Protein AF-A0A1Z4RCQ0-F1 (afdb_monomer_lite)

Secondary structure (DSSP, 8-state):
--TTTTTSS-SHHHHHHHIIIIIHHHHHHH-HHHHHHHHGGGG-SSHHHHHHHHHTTHHHHTTGGGSSTTHHHHHHHHHHHHTT-S-HHHHHHHHHHHHHHTTSS-HHHHHHHHHHTTTTS-HHHHHHHTTTS-HHHHHHHHHHHHHHHHHT-

Structure (mmCIF, N/CA/C/O backbone):
data_AF-A0A1Z4RCQ0-F1
#
_entry.id   AF-A0A1Z4RCQ0-F1
#
loop_
_atom_site.group_PDB
_atom_site.id
_atom_site.type_symbol
_atom_site.label_atom_id
_atom_site.label_alt_id
_atom_site.label_comp_id
_atom_site.label_asym_id
_atom_site.label_entity_id
_atom_site.label_seq_id
_atom_site.pdbx_PDB_ins_code
_atom_site.Cartn_x
_atom_site.Cartn_y
_atom_site.Cartn_z
_atom_site.occupancy
_atom_site.B_iso_or_equiv
_atom_site.auth_seq_id
_atom_site.auth_comp_id
_atom_site.auth_asym_id
_atom_site.auth_atom_id
_atom_site.pdbx_PDB_model_num
ATOM 1 N N . MET A 1 1 ? 9.227 -19.741 -10.680 1.00 69.81 1 MET A N 1
ATOM 2 C CA . MET A 1 1 ? 9.467 -19.542 -9.236 1.00 69.81 1 MET A CA 1
ATOM 3 C C . MET A 1 1 ? 10.027 -18.137 -9.061 1.00 69.81 1 MET A C 1
ATOM 5 O O . MET A 1 1 ? 10.771 -17.714 -9.939 1.00 69.81 1 MET A O 1
ATOM 9 N N . THR A 1 2 ? 9.584 -17.361 -8.068 1.00 87.69 2 THR A N 1
ATOM 10 C CA . THR A 1 2 ? 10.079 -15.984 -7.850 1.00 87.69 2 THR A CA 1
ATOM 11 C C . THR A 1 2 ? 11.086 -15.923 -6.702 1.00 87.69 2 THR A C 1
ATOM 13 O O . THR A 1 2 ? 11.079 -16.797 -5.841 1.00 87.69 2 THR A O 1
ATOM 16 N N . LEU A 1 3 ? 11.877 -14.844 -6.618 1.00 91.12 3 LEU A N 1
ATOM 17 C CA . LEU A 1 3 ? 12.801 -14.592 -5.494 1.00 91.12 3 LEU A CA 1
ATOM 18 C C . LEU A 1 3 ? 12.109 -14.645 -4.116 1.00 91.12 3 LEU A C 1
ATOM 20 O O . LEU A 1 3 ? 12.743 -14.937 -3.102 1.00 91.12 3 LEU A O 1
ATOM 24 N N . PHE A 1 4 ? 10.808 -14.341 -4.074 1.00 94.00 4 PHE A N 1
ATOM 25 C CA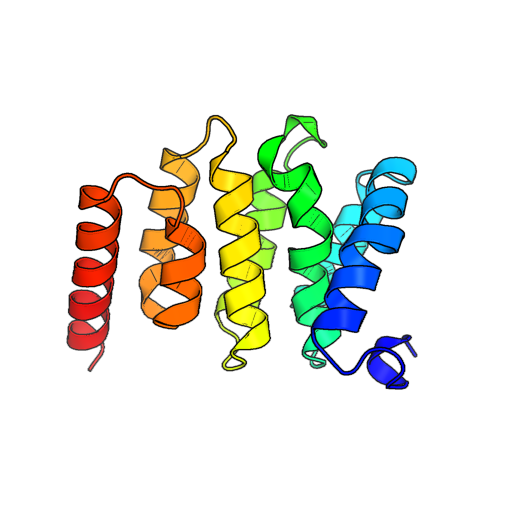 . PHE A 1 4 ? 9.993 -14.436 -2.865 1.00 94.00 4 PHE A CA 1
ATOM 26 C C . PHE A 1 4 ? 9.675 -15.890 -2.502 1.00 94.00 4 PHE A C 1
ATOM 28 O O . PHE A 1 4 ? 9.758 -16.255 -1.331 1.00 94.00 4 PHE A O 1
ATOM 35 N N . ASP A 1 5 ? 9.334 -16.711 -3.499 1.00 90.31 5 ASP A N 1
ATOM 36 C CA . ASP A 1 5 ? 8.980 -18.126 -3.317 1.00 9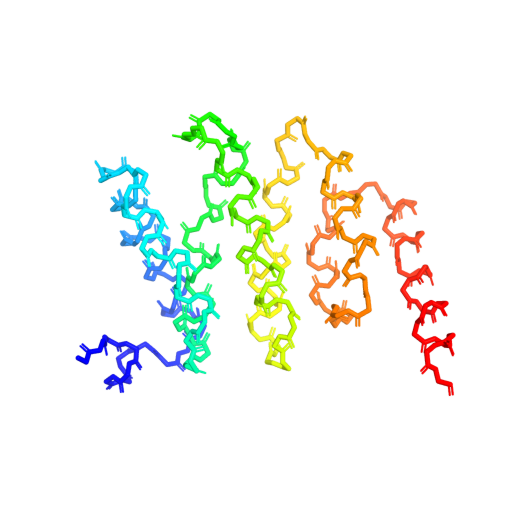0.31 5 ASP A CA 1
ATOM 37 C C . ASP A 1 5 ? 10.216 -18.968 -2.963 1.00 90.31 5 ASP A C 1
ATOM 39 O O . ASP A 1 5 ? 10.124 -19.942 -2.226 1.00 90.31 5 ASP A O 1
ATOM 43 N N . GLU A 1 6 ? 11.390 -18.543 -3.432 1.00 92.00 6 GLU A N 1
ATOM 44 C CA . GLU A 1 6 ? 12.694 -19.149 -3.132 1.00 92.00 6 GLU A CA 1
ATOM 45 C C . GLU A 1 6 ? 13.240 -18.757 -1.748 1.00 92.00 6 GLU A C 1
ATOM 47 O O . GLU A 1 6 ? 14.263 -19.273 -1.303 1.00 92.00 6 GLU A O 1
ATOM 52 N N . GLY A 1 7 ? 12.569 -17.841 -1.041 1.00 90.81 7 GLY A N 1
ATOM 53 C CA . GLY A 1 7 ? 12.951 -17.432 0.311 1.00 90.81 7 GLY A CA 1
ATOM 54 C C . GLY A 1 7 ? 14.139 -16.465 0.387 1.00 90.81 7 GLY A C 1
ATOM 55 O O . GLY A 1 7 ? 14.628 -16.203 1.491 1.00 90.81 7 GLY A O 1
ATOM 56 N N . TYR A 1 8 ? 14.580 -15.891 -0.740 1.00 93.62 8 TYR A N 1
ATOM 57 C CA . TYR A 1 8 ? 15.617 -14.849 -0.757 1.00 93.62 8 TYR A CA 1
ATOM 58 C C . TYR A 1 8 ? 15.124 -13.529 -0.153 1.00 93.62 8 TYR A C 1
ATOM 60 O O . TYR A 1 8 ? 15.907 -12.783 0.433 1.00 93.62 8 TYR A O 1
ATOM 68 N N . ILE A 1 9 ? 13.818 -13.254 -0.243 1.00 94.88 9 ILE A N 1
ATOM 69 C CA . ILE A 1 9 ? 13.174 -12.090 0.376 1.00 94.88 9 ILE A CA 1
ATOM 70 C C . ILE A 1 9 ? 12.159 -12.586 1.406 1.00 94.88 9 ILE A C 1
ATOM 72 O O . ILE A 1 9 ? 11.044 -12.972 1.060 1.00 94.88 9 ILE A O 1
ATOM 76 N N . LYS A 1 10 ? 12.561 -12.580 2.682 1.00 92.88 10 LYS A N 1
ATOM 77 C CA . LYS A 1 10 ? 11.782 -13.170 3.786 1.00 92.88 10 LYS A CA 1
ATOM 78 C C . LYS A 1 10 ? 11.584 -12.267 5.005 1.00 92.88 10 LYS A C 1
ATOM 80 O O . LYS A 1 10 ? 11.075 -12.724 6.025 1.00 92.88 10 LYS A O 1
ATOM 85 N N . GLU A 1 11 ? 11.995 -11.007 4.919 1.00 94.38 11 GLU A N 1
ATOM 86 C CA . GLU A 1 11 ? 11.853 -10.038 6.004 1.00 94.38 11 GLU A CA 1
ATOM 87 C C . GLU A 1 11 ? 11.635 -8.614 5.465 1.00 94.38 11 GLU A C 1
ATOM 89 O O . GLU A 1 11 ? 11.845 -8.338 4.278 1.00 94.38 11 GLU A O 1
ATOM 94 N N . TRP A 1 12 ? 11.153 -7.723 6.331 1.00 93.50 12 TRP A N 1
ATOM 95 C CA . TRP A 1 12 ? 10.621 -6.417 5.945 1.00 93.50 12 TRP A CA 1
ATOM 96 C C . TRP A 1 12 ? 11.681 -5.464 5.391 1.00 93.50 12 TRP A C 1
ATOM 98 O O . TRP A 1 12 ? 11.405 -4.766 4.422 1.00 93.50 12 TRP A O 1
ATOM 108 N N . ASN A 1 13 ? 12.883 -5.446 5.959 1.00 95.56 13 ASN A N 1
ATOM 109 C CA . ASN A 1 13 ? 13.955 -4.541 5.571 1.00 95.56 13 ASN A CA 1
ATOM 110 C C . ASN A 1 13 ? 14.467 -4.879 4.162 1.00 95.56 13 ASN A C 1
ATOM 112 O O . ASN A 1 13 ? 14.506 -4.006 3.302 1.00 95.56 13 ASN A O 1
ATOM 116 N N . THR A 1 14 ? 14.761 -6.146 3.876 1.00 96.75 14 THR A N 1
ATOM 117 C CA . THR A 1 14 ? 15.188 -6.632 2.554 1.00 96.75 14 THR A CA 1
ATOM 118 C C . THR A 1 14 ? 14.088 -6.419 1.523 1.00 96.75 14 THR A C 1
ATOM 120 O O . THR A 1 14 ? 14.366 -5.936 0.426 1.00 96.75 14 THR A O 1
ATOM 123 N N . CYS A 1 15 ? 12.831 -6.716 1.876 1.00 97.75 15 CYS A N 1
ATOM 124 C CA . CYS A 1 15 ? 11.685 -6.454 1.007 1.00 97.75 15 CYS A CA 1
ATOM 125 C C . CYS A 1 15 ? 11.582 -4.963 0.653 1.00 97.75 15 CYS A C 1
ATOM 127 O O . CYS A 1 15 ? 11.461 -4.615 -0.522 1.00 97.75 15 CYS A O 1
ATOM 129 N N . ASP A 1 16 ? 11.662 -4.075 1.643 1.00 97.50 16 ASP A N 1
ATOM 130 C CA . ASP A 1 16 ? 11.529 -2.632 1.438 1.00 97.50 16 ASP A CA 1
ATOM 131 C C . ASP A 1 16 ? 12.714 -2.061 0.645 1.00 97.50 16 ASP A C 1
ATOM 133 O O . ASP A 1 16 ? 12.517 -1.245 -0.258 1.00 97.50 16 ASP A O 1
ATOM 137 N N . TRP A 1 17 ? 13.937 -2.529 0.909 1.00 97.12 17 TRP A N 1
ATOM 138 C CA . TRP A 1 17 ? 15.119 -2.167 0.125 1.00 97.12 17 TRP A CA 1
ATOM 139 C C . TRP A 1 17 ? 15.001 -2.618 -1.327 1.00 97.12 17 TRP A C 1
ATOM 141 O O . TRP A 1 17 ? 15.269 -1.823 -2.229 1.00 97.12 17 TRP A O 1
ATOM 151 N N . PHE A 1 18 ? 14.540 -3.845 -1.569 1.00 97.75 18 PHE A N 1
ATOM 152 C CA . PHE A 1 18 ? 14.274 -4.344 -2.916 1.00 97.75 18 PHE A CA 1
ATOM 153 C C . PHE A 1 18 ? 13.222 -3.485 -3.634 1.00 97.75 18 PHE A C 1
ATOM 155 O O . PHE A 1 18 ? 13.436 -3.056 -4.770 1.00 97.75 18 PHE A O 1
ATOM 162 N N . CYS A 1 19 ? 12.134 -3.134 -2.945 1.00 98.06 19 CYS A N 1
ATOM 163 C CA . CYS A 1 19 ? 11.098 -2.246 -3.472 1.00 98.06 19 CYS A CA 1
ATOM 164 C C . CYS A 1 19 ? 11.656 -0.868 -3.854 1.00 98.06 19 CYS A C 1
ATOM 166 O O . CYS A 1 19 ? 11.409 -0.369 -4.950 1.00 98.06 19 CYS A O 1
ATOM 168 N N . VAL A 1 20 ? 12.424 -0.247 -2.959 1.00 95.94 20 VAL A N 1
ATOM 169 C CA . VAL A 1 20 ? 12.902 1.133 -3.116 1.00 95.94 20 VAL A CA 1
ATOM 170 C C . VAL A 1 20 ? 14.068 1.244 -4.095 1.00 95.94 20 VAL A C 1
ATOM 172 O O . VAL A 1 20 ? 14.140 2.227 -4.834 1.00 95.94 20 VAL A O 1
ATOM 175 N N . LYS A 1 21 ? 14.996 0.282 -4.094 1.00 97.25 21 LYS A N 1
ATOM 176 C CA . LYS A 1 21 ? 16.237 0.352 -4.879 1.00 97.25 21 LYS A CA 1
ATOM 177 C C . LYS A 1 21 ? 16.189 -0.393 -6.200 1.00 97.25 21 LYS A C 1
ATOM 179 O O . LYS A 1 21 ? 16.955 -0.031 -7.084 1.00 97.25 21 LYS A O 1
ATOM 184 N N . VAL A 1 22 ? 15.319 -1.392 -6.345 1.00 97.56 22 VAL A N 1
ATOM 185 C CA . VAL A 1 22 ? 15.250 -2.209 -7.563 1.00 97.56 22 VAL A CA 1
ATOM 186 C C . VAL A 1 22 ? 13.916 -2.018 -8.269 1.00 97.56 22 VAL A C 1
ATOM 188 O O . VAL A 1 22 ? 13.891 -1.531 -9.397 1.00 97.56 22 VAL A O 1
ATOM 191 N N . LEU A 1 23 ? 12.800 -2.329 -7.602 1.00 98.00 23 LEU A N 1
ATOM 192 C CA . LEU A 1 23 ? 11.488 -2.302 -8.254 1.00 98.00 23 LEU A CA 1
ATOM 193 C C . LEU A 1 23 ? 11.059 -0.884 -8.631 1.00 98.00 23 LEU A C 1
ATOM 195 O O . LEU A 1 23 ? 10.589 -0.674 -9.742 1.00 98.00 23 LEU A O 1
ATOM 199 N N . ASN A 1 24 ? 11.252 0.108 -7.758 1.00 97.88 24 ASN A N 1
ATOM 200 C CA . ASN A 1 24 ? 10.838 1.477 -8.061 1.00 97.88 24 ASN A CA 1
ATOM 201 C C . ASN A 1 24 ? 11.579 2.075 -9.278 1.00 97.88 24 ASN A C 1
ATOM 203 O O . ASN A 1 24 ? 10.896 2.587 -10.168 1.00 97.88 24 ASN A O 1
ATOM 207 N N . PRO A 1 25 ? 12.926 2.005 -9.386 1.00 97.56 25 PRO A N 1
ATOM 208 C CA . PRO A 1 25 ? 13.623 2.423 -10.604 1.00 97.56 25 PRO A CA 1
ATOM 209 C C . PRO A 1 25 ? 13.203 1.630 -11.842 1.00 97.56 25 PRO A C 1
ATOM 211 O O . PRO A 1 25 ? 12.996 2.233 -12.893 1.00 97.56 25 PRO A O 1
ATOM 214 N N . LEU A 1 26 ? 13.010 0.312 -11.714 1.00 97.75 26 LEU A N 1
ATOM 215 C CA . LEU A 1 26 ? 12.562 -0.529 -12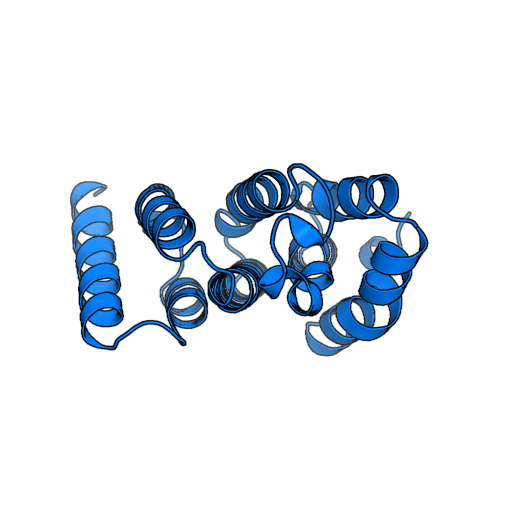.822 1.00 97.75 26 LEU A CA 1
ATOM 216 C C . LEU A 1 26 ? 11.177 -0.103 -13.328 1.00 97.75 26 LEU A C 1
ATOM 218 O O . LEU A 1 26 ? 10.996 0.062 -14.528 1.00 97.75 26 LEU A O 1
ATOM 222 N N . ILE A 1 27 ? 10.229 0.161 -12.427 1.00 97.88 27 ILE A N 1
ATOM 223 C CA . ILE A 1 27 ? 8.893 0.672 -12.765 1.00 97.88 27 ILE A CA 1
ATOM 224 C C . ILE A 1 27 ? 8.990 2.024 -13.478 1.00 97.88 27 ILE A C 1
ATOM 226 O O . ILE A 1 27 ? 8.299 2.247 -14.467 1.00 97.88 27 ILE A O 1
ATOM 230 N N . LYS A 1 28 ? 9.857 2.931 -13.014 1.00 95.44 28 LYS A N 1
ATOM 231 C CA . LYS A 1 28 ? 10.068 4.224 -13.685 1.00 95.44 28 LYS A CA 1
ATOM 232 C C . LYS A 1 28 ? 10.639 4.062 -15.092 1.00 95.44 28 LYS A C 1
ATOM 234 O O . LYS A 1 28 ? 10.275 4.827 -15.975 1.00 95.44 28 LYS A O 1
ATOM 239 N N . GLN A 1 29 ? 11.530 3.091 -15.286 1.00 96.50 29 GLN A N 1
ATOM 240 C CA . GLN A 1 29 ? 12.173 2.829 -16.570 1.00 96.50 29 GLN A CA 1
ATOM 241 C C . GLN A 1 29 ? 11.237 2.121 -17.559 1.00 96.50 29 GLN A C 1
ATOM 243 O O . GLN A 1 29 ? 11.209 2.474 -18.731 1.00 96.50 29 GLN A O 1
ATOM 248 N N . GLN A 1 30 ? 10.496 1.116 -17.092 1.00 96.81 30 GLN A N 1
ATOM 249 C CA . GLN A 1 30 ? 9.661 0.240 -17.922 1.00 96.81 30 GLN A CA 1
ATOM 250 C C . GLN A 1 30 ? 8.206 0.726 -18.029 1.00 96.81 30 GLN A C 1
ATOM 252 O O . GLN A 1 30 ? 7.433 0.229 -18.842 1.00 96.81 30 GLN A O 1
ATOM 257 N N . GLY A 1 31 ? 7.814 1.702 -17.211 1.00 95.25 31 GLY A N 1
ATOM 258 C CA . GLY A 1 31 ? 6.514 2.353 -17.277 1.00 95.25 31 GLY A CA 1
ATOM 259 C C . GLY A 1 31 ? 5.351 1.483 -16.797 1.00 95.25 31 GLY A C 1
ATOM 260 O O . GLY A 1 31 ? 5.466 0.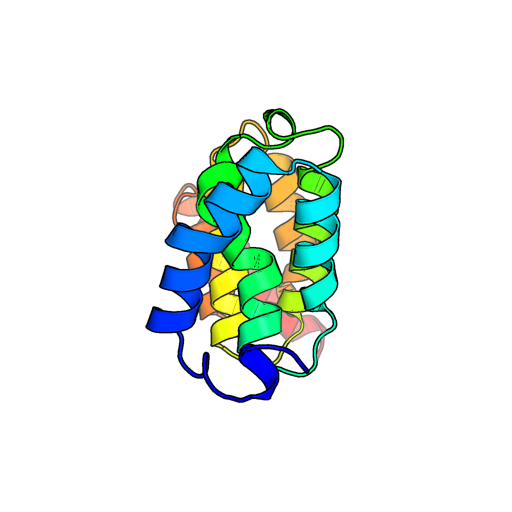672 -15.872 1.00 95.25 31 GLY A O 1
ATOM 261 N N . ARG A 1 32 ? 4.186 1.715 -17.412 1.00 97.00 32 ARG A N 1
ATOM 262 C CA . ARG A 1 32 ? 2.886 1.210 -16.951 1.00 97.00 32 ARG A CA 1
ATOM 263 C C . ARG A 1 32 ? 2.813 -0.315 -16.899 1.00 97.00 32 ARG A C 1
ATOM 265 O O . ARG A 1 32 ? 2.311 -0.838 -15.911 1.00 97.00 32 ARG A O 1
ATOM 272 N N . ASP A 1 33 ? 3.309 -1.021 -17.908 1.00 97.38 33 ASP A N 1
ATOM 273 C CA . ASP A 1 33 ? 3.154 -2.481 -17.981 1.00 97.38 33 ASP A CA 1
ATOM 274 C C . ASP A 1 33 ? 3.898 -3.181 -16.839 1.00 97.38 33 ASP A C 1
ATOM 276 O O . ASP A 1 33 ? 3.361 -4.076 -16.184 1.00 97.38 33 ASP A O 1
ATOM 280 N N . CYS A 1 34 ? 5.100 -2.696 -16.514 1.00 97.94 34 CYS A N 1
ATOM 281 C CA . CYS A 1 34 ? 5.849 -3.165 -15.352 1.00 97.94 34 CYS A CA 1
ATOM 282 C C . CYS A 1 34 ? 5.121 -2.841 -14.043 1.00 97.94 34 CYS A C 1
ATOM 284 O O . CYS A 1 34 ? 5.010 -3.702 -13.171 1.00 97.94 34 CYS A O 1
ATOM 286 N N . ALA A 1 35 ? 4.578 -1.627 -13.913 1.00 98.19 35 ALA A N 1
ATOM 287 C CA . ALA A 1 35 ? 3.795 -1.255 -12.742 1.00 98.19 35 ALA A CA 1
ATOM 288 C C . ALA A 1 35 ? 2.586 -2.180 -12.537 1.00 98.19 35 ALA A C 1
ATOM 290 O O . ALA A 1 35 ? 2.384 -2.672 -11.430 1.00 98.19 35 ALA A O 1
ATOM 291 N N . VAL A 1 36 ? 1.822 -2.460 -13.596 1.00 98.19 36 VAL A N 1
ATOM 292 C CA . VAL A 1 36 ? 0.657 -3.356 -13.549 1.00 98.19 36 VAL A CA 1
ATOM 293 C C . VAL A 1 36 ? 1.077 -4.769 -13.140 1.00 98.19 36 VAL A C 1
ATOM 295 O O . VAL A 1 36 ? 0.464 -5.348 -12.245 1.00 98.19 36 VAL A O 1
ATOM 298 N N . ALA A 1 37 ? 2.158 -5.301 -13.716 1.00 98.12 37 ALA A N 1
ATOM 299 C CA . ALA A 1 37 ? 2.670 -6.623 -13.358 1.00 98.12 37 ALA A CA 1
ATOM 300 C C . ALA A 1 37 ? 3.098 -6.717 -11.881 1.00 98.12 37 ALA A C 1
ATOM 302 O O . ALA A 1 37 ? 2.869 -7.740 -11.234 1.00 98.12 37 ALA A O 1
ATOM 303 N N . VAL A 1 38 ? 3.697 -5.655 -11.327 1.00 98.31 38 VAL A N 1
ATOM 304 C CA . VAL A 1 38 ? 4.063 -5.592 -9.901 1.00 98.31 38 VAL A CA 1
ATOM 305 C C . VAL A 1 38 ? 2.825 -5.424 -9.014 1.00 98.31 38 VAL A C 1
ATOM 307 O O . VAL A 1 38 ? 2.752 -6.052 -7.962 1.00 98.31 38 VAL A O 1
ATOM 310 N N . MET A 1 39 ? 1.833 -4.629 -9.421 1.00 98.50 39 MET A N 1
ATOM 311 C CA . MET A 1 39 ? 0.572 -4.469 -8.681 1.00 98.50 39 MET A CA 1
ATOM 312 C C . MET A 1 39 ? -0.187 -5.795 -8.555 1.00 98.50 39 MET A C 1
ATOM 314 O O . MET A 1 39 ? -0.654 -6.118 -7.470 1.00 98.50 39 MET A O 1
ATOM 318 N N . GLN A 1 40 ? -0.210 -6.624 -9.605 1.00 98.12 40 GLN A N 1
ATOM 319 C CA . GLN A 1 40 ? -0.841 -7.956 -9.586 1.00 98.12 40 GLN A CA 1
ATOM 320 C C . GLN A 1 40 ? -0.264 -8.910 -8.526 1.00 98.12 40 GLN A C 1
ATOM 322 O O . GLN A 1 40 ? -0.881 -9.918 -8.187 1.00 98.12 40 GLN A O 1
ATOM 327 N N . TRP A 1 41 ? 0.907 -8.610 -7.956 1.00 98.19 41 TRP A N 1
ATOM 328 C CA . TRP A 1 41 ? 1.461 -9.384 -6.846 1.00 98.19 41 TRP A CA 1
ATOM 329 C C . TRP A 1 41 ? 0.648 -9.260 -5.549 1.00 98.19 41 TRP A C 1
ATOM 331 O O . TRP A 1 41 ? 0.921 -10.005 -4.608 1.00 98.19 41 TRP A O 1
ATOM 341 N N . CYS A 1 42 ? -0.349 -8.370 -5.482 1.00 97.88 42 CYS A N 1
ATOM 342 C CA . CYS A 1 42 ? -1.278 -8.282 -4.355 1.00 97.88 42 CYS A CA 1
ATOM 343 C C . CYS A 1 42 ? -2.060 -9.582 -4.110 1.00 97.88 42 CYS A C 1
ATOM 345 O O . CYS A 1 42 ? -2.398 -9.868 -2.962 1.00 97.88 42 CYS A O 1
ATOM 347 N N . GLU A 1 43 ? -2.277 -10.385 -5.154 1.00 96.56 43 GLU A N 1
ATOM 348 C CA . GLU A 1 43 ? -2.982 -11.673 -5.092 1.00 96.56 43 GLU A CA 1
ATOM 349 C C . GLU A 1 43 ? -2.081 -12.838 -4.652 1.00 96.56 43 GLU A C 1
ATOM 351 O O . GLU A 1 43 ? -2.547 -13.957 -4.460 1.00 96.56 43 GLU A O 1
ATOM 356 N N . ALA A 1 44 ? -0.775 -12.609 -4.477 1.00 95.62 44 ALA A N 1
ATOM 357 C CA . ALA A 1 44 ? 0.139 -13.668 -4.067 1.00 95.62 44 ALA A CA 1
ATOM 358 C C . ALA A 1 44 ? -0.156 -14.155 -2.637 1.00 95.62 44 ALA A C 1
ATOM 360 O O . ALA A 1 44 ? -0.455 -13.365 -1.738 1.00 95.62 44 ALA A O 1
ATOM 361 N N . GLU A 1 45 ? 0.021 -15.454 -2.392 1.00 93.50 45 GLU A N 1
ATOM 362 C CA . GLU A 1 45 ? -0.037 -16.020 -1.037 1.00 93.50 45 GLU A CA 1
ATOM 363 C C . GLU A 1 45 ? 1.128 -15.522 -0.168 1.00 93.50 45 GLU A C 1
ATOM 365 O O . GLU A 1 45 ? 0.961 -15.232 1.017 1.00 93.50 45 GLU A O 1
ATOM 370 N N . ASN A 1 46 ? 2.310 -15.353 -0.771 1.00 96.00 46 ASN A N 1
ATOM 371 C CA . ASN A 1 46 ? 3.509 -14.895 -0.080 1.00 96.00 46 ASN A CA 1
ATOM 372 C C . ASN A 1 46 ? 3.361 -13.446 0.430 1.00 96.00 46 ASN A C 1
ATOM 374 O O . ASN A 1 46 ? 3.161 -12.505 -0.346 1.00 96.00 46 ASN A O 1
ATOM 378 N N . LEU A 1 47 ? 3.548 -13.261 1.741 1.00 96.56 47 LEU A N 1
ATOM 379 C CA . LEU A 1 47 ? 3.453 -11.968 2.428 1.00 96.56 47 LEU A CA 1
ATOM 380 C C . LEU A 1 47 ? 4.341 -10.884 1.805 1.00 96.56 47 LEU A C 1
ATOM 382 O O . LEU A 1 47 ? 3.890 -9.759 1.591 1.00 96.56 47 LEU A O 1
ATOM 386 N N . TRP A 1 48 ? 5.606 -11.191 1.532 1.00 97.69 48 TRP A N 1
ATOM 387 C CA . TRP A 1 48 ? 6.576 -10.200 1.066 1.00 97.69 48 TRP A CA 1
ATOM 388 C C . TRP A 1 48 ? 6.312 -9.796 -0.374 1.00 97.69 48 TRP A C 1
ATOM 390 O O . TRP A 1 48 ? 6.399 -8.615 -0.701 1.00 97.69 48 TRP A O 1
ATOM 400 N N . ARG A 1 49 ? 5.877 -10.743 -1.206 1.00 97.50 49 ARG A N 1
ATOM 401 C CA . ARG A 1 49 ? 5.419 -10.456 -2.566 1.00 97.50 49 ARG A CA 1
ATOM 402 C C . ARG A 1 49 ? 4.175 -9.563 -2.560 1.00 97.50 49 ARG A C 1
ATOM 404 O O . ARG A 1 49 ? 4.137 -8.553 -3.263 1.00 97.50 49 ARG A O 1
ATOM 411 N N . LYS A 1 50 ? 3.215 -9.859 -1.679 1.00 97.31 50 LYS A N 1
ATOM 412 C CA . LYS A 1 50 ? 2.028 -9.025 -1.454 1.00 97.31 50 LYS A CA 1
ATOM 413 C C . LYS A 1 50 ? 2.395 -7.627 -0.957 1.00 97.31 50 LYS A C 1
ATOM 415 O O . LYS A 1 50 ? 1.895 -6.638 -1.483 1.00 97.31 50 LYS A O 1
ATOM 420 N N . ARG A 1 51 ? 3.316 -7.507 0.002 1.00 97.88 51 ARG A N 1
ATOM 421 C CA . ARG A 1 51 ? 3.834 -6.210 0.471 1.00 97.88 51 ARG A CA 1
ATOM 422 C C . ARG A 1 51 ? 4.536 -5.446 -0.656 1.00 97.88 51 ARG A C 1
ATOM 424 O O . ARG A 1 51 ? 4.318 -4.244 -0.796 1.00 97.88 51 ARG A O 1
ATOM 431 N N . ALA A 1 52 ? 5.333 -6.122 -1.479 1.00 98.25 52 ALA A N 1
ATOM 432 C CA . ALA A 1 52 ? 6.045 -5.498 -2.588 1.00 98.25 52 ALA A CA 1
ATOM 433 C C . ALA A 1 52 ? 5.098 -4.895 -3.637 1.00 98.25 52 ALA A C 1
ATOM 435 O O . ALA A 1 52 ? 5.429 -3.852 -4.205 1.00 98.25 52 ALA A O 1
ATOM 436 N N . SER A 1 53 ? 3.901 -5.468 -3.820 1.00 98.38 53 SER A N 1
ATOM 437 C CA . SER A 1 53 ? 2.868 -4.924 -4.718 1.00 98.38 53 SER A CA 1
ATOM 438 C C . SER A 1 53 ? 2.405 -3.507 -4.360 1.00 98.38 53 SER A C 1
ATOM 440 O O . SER A 1 53 ? 1.921 -2.786 -5.223 1.00 98.38 53 SER A O 1
ATOM 442 N N . VAL A 1 54 ? 2.583 -3.072 -3.106 1.00 98.12 54 VAL A N 1
ATOM 443 C CA . VAL A 1 54 ? 2.216 -1.718 -2.654 1.00 98.12 54 VAL A CA 1
ATOM 444 C C . VAL A 1 54 ? 3.440 -0.873 -2.315 1.00 98.12 54 VAL A C 1
ATOM 446 O O . VAL A 1 54 ? 3.493 0.308 -2.664 1.00 98.12 54 VAL A O 1
ATOM 449 N N . VAL A 1 55 ? 4.460 -1.460 -1.678 1.00 98.31 55 VAL A N 1
ATOM 450 C CA . VAL A 1 55 ? 5.639 -0.715 -1.209 1.00 98.31 55 VAL A CA 1
ATOM 451 C C . VAL A 1 55 ? 6.525 -0.251 -2.368 1.00 98.31 55 VAL A C 1
ATOM 453 O O . VAL A 1 55 ? 7.133 0.812 -2.277 1.00 98.31 55 VAL A O 1
ATOM 456 N N . SER A 1 56 ? 6.535 -0.952 -3.505 1.00 98.50 56 SER A N 1
ATOM 457 C CA . SER A 1 56 ? 7.289 -0.529 -4.702 1.00 98.50 56 SER A CA 1
ATOM 458 C C . SER A 1 56 ? 6.886 0.854 -5.226 1.00 98.50 56 SER A C 1
ATOM 460 O O . SER A 1 56 ? 7.659 1.514 -5.924 1.00 98.50 56 SER A O 1
ATOM 462 N N . PHE A 1 57 ? 5.696 1.331 -4.857 1.00 98.19 57 PHE A N 1
ATOM 463 C CA . PHE A 1 57 ? 5.115 2.574 -5.349 1.00 98.19 57 PHE A CA 1
ATOM 464 C C . PHE A 1 57 ? 5.281 3.761 -4.392 1.00 98.19 57 PHE A C 1
ATOM 466 O O . PHE A 1 57 ? 5.053 4.894 -4.811 1.00 98.19 57 PHE A O 1
ATOM 473 N N . VAL A 1 58 ? 5.738 3.562 -3.146 1.00 96.00 58 VAL A N 1
ATOM 474 C CA . VAL A 1 58 ? 5.744 4.613 -2.098 1.00 96.00 58 VAL A CA 1
ATOM 475 C C . VAL A 1 58 ? 6.485 5.888 -2.513 1.00 96.00 58 VAL A C 1
ATOM 477 O O . VAL A 1 58 ? 6.027 6.990 -2.228 1.00 96.00 58 VAL A O 1
ATOM 480 N N . ASN A 1 59 ? 7.594 5.762 -3.249 1.00 95.19 59 ASN A N 1
ATOM 481 C CA . ASN A 1 59 ? 8.404 6.911 -3.670 1.00 95.19 59 ASN A CA 1
ATOM 482 C C . ASN A 1 59 ? 7.773 7.726 -4.803 1.00 95.19 59 ASN A C 1
ATOM 484 O O . ASN A 1 59 ? 8.150 8.883 -5.005 1.00 95.19 59 ASN A O 1
ATOM 488 N N . ILE A 1 60 ? 6.848 7.124 -5.553 1.00 95.38 60 ILE A N 1
ATOM 489 C CA . ILE A 1 60 ? 6.171 7.760 -6.686 1.00 95.38 60 ILE A CA 1
ATOM 490 C C . ILE A 1 60 ? 4.699 8.063 -6.408 1.00 95.38 60 ILE A C 1
ATOM 492 O O . ILE A 1 60 ? 4.109 8.869 -7.120 1.00 95.38 60 ILE A O 1
ATOM 496 N N . ALA A 1 61 ? 4.123 7.497 -5.345 1.00 95.31 61 ALA A N 1
ATOM 497 C CA . ALA A 1 61 ? 2.718 7.656 -4.981 1.00 95.31 61 ALA A CA 1
ATOM 498 C C . ALA A 1 61 ? 2.297 9.130 -4.860 1.00 95.31 61 ALA A C 1
ATOM 500 O O . ALA A 1 61 ? 1.250 9.508 -5.376 1.00 95.31 61 ALA A O 1
ATOM 501 N N . LYS A 1 62 ? 3.162 9.986 -4.302 1.00 94.00 62 LYS A N 1
ATOM 502 C CA . LYS A 1 62 ? 2.948 11.443 -4.195 1.00 94.00 62 LYS A CA 1
ATOM 503 C C . LYS A 1 62 ? 2.695 12.161 -5.528 1.00 94.00 62 LYS A C 1
ATOM 505 O O . LYS A 1 62 ? 2.197 13.279 -5.538 1.00 94.00 62 LYS A O 1
ATOM 510 N N . HIS A 1 63 ? 3.055 11.551 -6.657 1.00 94.50 63 HIS A N 1
ATOM 511 C CA . HIS A 1 63 ? 2.821 12.116 -7.986 1.00 94.50 63 HIS A CA 1
ATOM 512 C C . HIS A 1 63 ? 1.455 11.723 -8.575 1.00 94.50 63 HIS A C 1
ATOM 514 O O . HIS A 1 63 ? 1.046 12.310 -9.575 1.00 94.50 63 HIS A O 1
ATOM 520 N N . GLY A 1 64 ? 0.725 10.780 -7.966 1.00 93.62 64 GLY A N 1
ATOM 521 C CA . GLY A 1 64 ? -0.589 10.342 -8.445 1.00 93.62 64 GLY A CA 1
ATOM 522 C C . GLY A 1 64 ? -0.566 9.932 -9.924 1.00 93.62 64 GLY A C 1
ATOM 523 O O . GLY A 1 64 ? 0.356 9.249 -10.372 1.00 93.62 64 GLY A O 1
ATOM 524 N N . ASP A 1 65 ? -1.541 10.395 -10.708 1.00 93.69 65 ASP A N 1
ATOM 525 C CA . ASP A 1 65 ? -1.637 10.064 -12.143 1.00 93.69 65 ASP A CA 1
ATOM 526 C C . ASP A 1 65 ? -0.604 10.779 -13.020 1.00 93.69 65 ASP A C 1
ATOM 528 O O . ASP A 1 65 ? -0.521 10.492 -14.211 1.00 93.69 65 ASP A O 1
ATOM 532 N N . LYS A 1 66 ? 0.244 11.652 -12.454 1.00 93.88 66 LYS A N 1
ATOM 533 C CA . LYS A 1 66 ? 1.411 12.171 -13.188 1.00 93.88 66 LYS A CA 1
ATOM 534 C C . LYS A 1 66 ? 2.428 11.063 -13.488 1.00 93.88 66 LYS A C 1
ATOM 536 O O . LYS A 1 66 ? 3.261 11.249 -14.365 1.00 93.88 66 LYS A O 1
ATOM 541 N N . ASN A 1 67 ? 2.366 9.927 -12.781 1.00 94.12 67 ASN A N 1
ATOM 542 C CA . ASN A 1 67 ? 3.165 8.746 -13.116 1.00 94.12 67 ASN A CA 1
ATOM 543 C C . ASN A 1 67 ? 2.722 8.130 -14.451 1.00 94.12 67 ASN A C 1
ATOM 545 O O . ASN A 1 67 ? 3.556 7.878 -15.313 1.00 94.12 67 ASN A O 1
ATOM 549 N N . PHE A 1 68 ? 1.419 7.874 -14.598 1.00 95.06 68 PHE A N 1
ATOM 550 C CA . PHE A 1 68 ? 0.751 7.446 -15.830 1.00 95.06 68 PHE A CA 1
ATOM 551 C C . PHE A 1 68 ? -0.781 7.466 -15.636 1.00 95.06 68 PHE A C 1
ATOM 553 O O . PHE A 1 68 ? -1.253 7.441 -14.492 1.00 95.06 68 PHE A O 1
ATOM 560 N N . PRO A 1 69 ? -1.577 7.471 -16.727 1.00 94.75 69 PRO A N 1
ATOM 561 C CA . PRO A 1 69 ? -3.036 7.445 -16.639 1.00 94.75 69 PRO A CA 1
ATOM 562 C C . PRO A 1 69 ? -3.559 6.281 -15.790 1.00 94.75 69 PRO A C 1
ATOM 564 O O . PRO A 1 69 ? -3.114 5.141 -15.939 1.00 94.75 69 PRO A O 1
ATOM 567 N N . SER A 1 70 ? -4.521 6.576 -14.914 1.00 93.81 70 SER A N 1
ATOM 568 C CA . SER A 1 70 ? -5.157 5.610 -14.006 1.00 93.81 70 SER A CA 1
ATOM 569 C C . SER A 1 70 ? -4.229 4.989 -12.946 1.00 93.81 70 SER A C 1
ATOM 571 O O . SER A 1 70 ? -4.602 3.993 -12.328 1.00 93.81 70 SER A O 1
ATOM 573 N N . PHE A 1 71 ? -3.051 5.567 -12.684 1.00 95.75 71 PHE A N 1
ATOM 574 C CA . PHE A 1 71 ? -2.138 5.102 -11.632 1.00 95.75 71 PHE A CA 1
ATOM 575 C C . PHE A 1 71 ? -2.816 5.000 -10.261 1.00 95.75 71 PHE A C 1
ATOM 577 O O . PHE A 1 71 ? -2.736 3.966 -9.602 1.00 95.75 71 PHE A O 1
ATOM 584 N N . THR A 1 72 ? -3.481 6.068 -9.816 1.00 95.25 72 THR A N 1
ATOM 585 C CA . THR A 1 72 ? -4.096 6.114 -8.487 1.00 95.25 72 THR A CA 1
ATOM 586 C C . THR A 1 72 ? -5.221 5.108 -8.303 1.00 95.25 72 THR A C 1
ATOM 588 O O . THR A 1 72 ? -5.142 4.390 -7.310 1.00 95.25 72 THR A O 1
ATOM 591 N N . PRO A 1 73 ? -6.234 5.002 -9.186 1.00 95.62 73 PRO A N 1
ATOM 592 C CA . PRO A 1 73 ? -7.258 3.976 -9.013 1.00 95.62 73 PRO A CA 1
ATOM 593 C C . PRO A 1 73 ? -6.655 2.565 -8.987 1.00 95.62 73 PRO A C 1
ATOM 595 O O . PRO A 1 73 ? -6.944 1.825 -8.057 1.00 95.62 73 PRO A O 1
ATOM 598 N N . MET A 1 74 ? -5.705 2.236 -9.874 1.00 97.12 74 MET A N 1
ATOM 599 C CA . MET A 1 74 ? -5.043 0.919 -9.849 1.00 97.12 74 MET A CA 1
ATOM 600 C C . MET A 1 74 ? -4.281 0.658 -8.539 1.00 97.12 74 MET A C 1
ATOM 602 O O . MET A 1 74 ? -4.345 -0.437 -7.977 1.00 97.12 74 MET A O 1
ATOM 606 N N . LEU A 1 75 ? -3.574 1.662 -8.015 1.00 97.44 75 LEU A N 1
ATOM 607 C CA . LEU A 1 75 ? -2.863 1.533 -6.744 1.00 97.44 75 LEU A CA 1
ATOM 608 C C . LEU A 1 75 ? -3.826 1.401 -5.554 1.00 97.44 75 LEU A C 1
ATOM 610 O O . LEU A 1 75 ? -3.533 0.663 -4.613 1.00 97.44 75 LEU A O 1
ATOM 614 N N . LEU A 1 76 ? -4.967 2.093 -5.584 1.00 97.31 76 LEU A N 1
ATOM 615 C CA . LEU A 1 76 ? -6.014 1.983 -4.568 1.00 97.31 76 LEU A CA 1
ATOM 616 C C . LEU A 1 76 ? -6.696 0.610 -4.607 1.00 97.31 76 LEU A C 1
ATOM 618 O O . LEU A 1 76 ? -6.900 0.020 -3.548 1.00 97.31 76 LEU A O 1
ATOM 622 N N . ASP A 1 77 ? -6.967 0.065 -5.793 1.00 97.75 77 ASP A N 1
ATOM 623 C CA . ASP A 1 77 ? -7.490 -1.297 -5.957 1.00 97.75 77 ASP A CA 1
ATOM 624 C C . ASP A 1 77 ? -6.505 -2.323 -5.383 1.00 97.75 77 ASP A C 1
ATOM 626 O O . ASP A 1 77 ? -6.870 -3.161 -4.556 1.00 97.75 77 ASP A O 1
ATOM 630 N N . THR A 1 78 ? -5.218 -2.168 -5.711 1.00 98.38 78 THR A N 1
ATOM 631 C CA . THR A 1 78 ? -4.127 -2.985 -5.157 1.00 98.38 78 THR A CA 1
ATOM 632 C C . THR A 1 78 ? -4.094 -2.894 -3.627 1.00 98.38 78 THR A C 1
ATOM 634 O O . THR A 1 78 ? -4.069 -3.911 -2.932 1.00 98.38 78 THR A O 1
ATOM 637 N N . CYS A 1 79 ? -4.163 -1.682 -3.063 1.00 98.00 79 CYS A N 1
ATOM 638 C CA . CYS A 1 79 ? -4.250 -1.479 -1.615 1.00 98.00 79 CYS A CA 1
ATOM 639 C C . CYS A 1 79 ? -5.490 -2.149 -1.001 1.00 98.00 79 CYS A C 1
ATOM 641 O O . CYS A 1 79 ? -5.412 -2.641 0.125 1.00 98.00 79 CYS A O 1
ATOM 643 N N . GLY A 1 80 ? -6.611 -2.188 -1.724 1.00 97.31 80 GLY A N 1
ATOM 644 C CA . GLY A 1 80 ? -7.885 -2.757 -1.274 1.00 97.31 80 GLY A CA 1
ATOM 645 C C . GLY A 1 80 ? -7.854 -4.272 -1.140 1.00 97.31 80 GLY A C 1
ATOM 646 O O . GLY A 1 80 ? -8.484 -4.825 -0.237 1.00 97.31 80 GLY A O 1
ATOM 647 N N . VAL A 1 81 ? -7.061 -4.933 -1.980 1.00 97.75 81 VAL A N 1
ATOM 648 C CA . VAL A 1 81 ? -6.741 -6.356 -1.835 1.00 97.75 81 VAL A CA 1
ATOM 649 C C . VAL A 1 81 ? -5.823 -6.560 -0.629 1.00 97.75 81 VAL A C 1
ATOM 651 O O . VAL A 1 81 ? -6.124 -7.338 0.277 1.00 97.75 81 VAL A O 1
ATOM 654 N N . VAL A 1 82 ? -4.714 -5.814 -0.561 1.00 97.81 82 VAL A N 1
ATOM 655 C CA . VAL A 1 82 ? -3.671 -6.036 0.454 1.00 97.81 82 VAL A CA 1
ATOM 656 C C . VAL A 1 82 ? -4.139 -5.708 1.876 1.00 97.81 82 VAL A C 1
ATOM 658 O O . VAL A 1 82 ? -3.753 -6.404 2.818 1.00 97.81 82 VAL A O 1
ATOM 661 N N . VAL A 1 83 ? -4.987 -4.691 2.063 1.00 96.81 83 VAL A N 1
ATOM 662 C CA . VAL A 1 83 ? -5.464 -4.270 3.395 1.00 96.81 83 VAL A CA 1
ATOM 663 C C . VAL A 1 83 ? -6.306 -5.343 4.088 1.00 96.81 83 VAL A C 1
ATOM 665 O O . VAL A 1 83 ? -6.348 -5.381 5.313 1.00 96.81 83 VAL A O 1
ATOM 668 N N . ARG A 1 84 ? -6.927 -6.251 3.322 1.00 95.69 84 ARG A N 1
ATOM 669 C CA . ARG A 1 84 ? -7.722 -7.377 3.842 1.00 95.69 84 ARG A CA 1
ATOM 670 C C . ARG A 1 84 ? -6.865 -8.509 4.408 1.00 95.69 84 ARG A C 1
ATOM 672 O O . ARG A 1 84 ? -7.396 -9.395 5.068 1.00 95.69 84 ARG A O 1
ATOM 679 N N . SER A 1 85 ? -5.555 -8.487 4.164 1.00 94.00 85 SER A N 1
ATOM 680 C CA . SER A 1 85 ? -4.624 -9.450 4.748 1.00 94.00 85 SER A CA 1
ATOM 681 C C . SER A 1 85 ? -4.631 -9.362 6.277 1.00 94.00 85 SER A C 1
ATOM 683 O O . SER A 1 85 ? -4.593 -8.264 6.836 1.00 94.00 85 SER A O 1
ATOM 685 N N . SER A 1 86 ? -4.608 -10.509 6.957 1.00 91.06 86 SER A N 1
ATOM 686 C CA . SER A 1 86 ? -4.410 -10.596 8.412 1.00 91.06 86 SER A CA 1
ATOM 687 C C . SER A 1 86 ? -2.983 -10.235 8.840 1.00 91.06 86 SER A C 1
ATOM 689 O O . SER A 1 86 ? -2.730 -9.963 10.013 1.00 91.06 86 SER A O 1
ATOM 691 N N . GLU A 1 87 ? -2.044 -10.211 7.895 1.00 94.38 87 GLU A N 1
ATOM 692 C CA . GLU A 1 87 ? -0.630 -9.981 8.161 1.00 94.38 87 GLU A CA 1
ATOM 693 C C . GLU A 1 87 ? -0.320 -8.508 8.441 1.00 94.38 87 GLU A C 1
ATOM 695 O O . GLU A 1 87 ? -0.481 -7.624 7.590 1.00 94.38 87 GLU A O 1
ATOM 700 N N . ARG A 1 88 ? 0.247 -8.243 9.621 1.00 94.00 88 ARG A N 1
ATOM 701 C CA . ARG A 1 88 ? 0.634 -6.898 10.076 1.00 94.00 88 ARG A CA 1
ATOM 702 C C . ARG A 1 88 ? 1.513 -6.152 9.061 1.00 94.00 88 ARG A C 1
ATOM 704 O O . ARG A 1 88 ? 1.319 -4.956 8.818 1.00 94.00 88 ARG A O 1
ATOM 711 N N . PHE A 1 89 ? 2.496 -6.828 8.466 1.00 95.56 89 PHE A N 1
ATOM 712 C CA . PHE A 1 89 ? 3.416 -6.199 7.511 1.00 95.56 89 PHE A CA 1
ATOM 713 C C . PHE A 1 89 ? 2.763 -5.898 6.158 1.00 95.56 89 PHE A C 1
ATOM 715 O O . PHE A 1 89 ? 3.161 -4.937 5.505 1.00 95.56 89 PHE A O 1
ATOM 722 N N . ALA A 1 90 ? 1.728 -6.629 5.747 1.00 95.62 90 ALA A N 1
ATOM 723 C CA . ALA A 1 90 ? 0.963 -6.261 4.558 1.00 95.62 90 ALA A CA 1
ATOM 724 C C . ALA A 1 90 ? 0.219 -4.937 4.802 1.00 95.62 90 ALA A C 1
ATOM 726 O O . ALA A 1 90 ? 0.365 -3.972 4.048 1.00 95.62 90 ALA A O 1
ATOM 727 N N . GLN A 1 91 ? -0.489 -4.843 5.931 1.00 94.44 91 GLN A N 1
ATOM 728 C CA . GLN A 1 91 ? -1.307 -3.673 6.248 1.00 94.44 91 GLN A CA 1
ATOM 729 C C . GLN A 1 91 ? -0.501 -2.397 6.512 1.00 94.44 91 GLN A C 1
ATOM 731 O O . GLN A 1 91 ? -0.908 -1.305 6.116 1.00 94.44 91 GLN A O 1
ATOM 736 N N . THR A 1 92 ? 0.659 -2.503 7.164 1.00 96.06 92 THR A N 1
ATOM 737 C CA . THR A 1 92 ? 1.544 -1.337 7.341 1.00 96.06 92 THR A CA 1
ATOM 738 C C . THR A 1 92 ? 2.161 -0.874 6.019 1.00 96.06 92 THR A C 1
ATOM 740 O O . THR A 1 92 ? 2.423 0.319 5.866 1.00 96.06 92 THR A O 1
ATOM 743 N N . GLY A 1 93 ? 2.340 -1.779 5.047 1.00 96.75 93 GLY A N 1
ATOM 744 C CA . GLY A 1 93 ? 2.728 -1.436 3.676 1.00 96.75 93 GLY A CA 1
ATOM 745 C C . GLY A 1 93 ? 1.666 -0.583 2.980 1.00 96.75 93 GLY A C 1
ATOM 746 O O . GLY A 1 93 ? 1.990 0.478 2.448 1.00 96.75 93 GLY A O 1
ATOM 747 N N . VAL A 1 94 ? 0.392 -0.982 3.082 1.00 97.38 94 VAL A N 1
ATOM 748 C CA . VAL A 1 94 ? -0.750 -0.177 2.603 1.00 97.38 94 VAL A CA 1
ATOM 749 C C . VAL A 1 94 ? -0.778 1.187 3.284 1.00 97.38 94 VAL A C 1
ATOM 751 O O . VAL A 1 94 ? -0.848 2.210 2.609 1.00 97.38 94 VAL A O 1
ATOM 754 N N . GLY A 1 95 ? -0.658 1.225 4.614 1.00 95.94 95 GLY A N 1
ATOM 755 C CA . GLY A 1 95 ? -0.656 2.482 5.359 1.00 95.94 95 GLY A CA 1
ATOM 756 C C . GLY A 1 95 ? 0.461 3.434 4.922 1.00 95.94 95 GLY A C 1
ATOM 757 O O . GLY A 1 95 ? 0.229 4.628 4.761 1.00 95.94 95 GLY A O 1
ATOM 758 N N . TRP A 1 96 ? 1.671 2.931 4.669 1.00 96.12 96 TRP A N 1
ATOM 759 C CA . TRP A 1 96 ? 2.742 3.764 4.118 1.00 96.12 96 TRP A CA 1
ATOM 760 C C . TRP A 1 96 ? 2.397 4.263 2.709 1.00 96.12 96 TRP A C 1
ATOM 762 O O . TRP A 1 96 ? 2.527 5.455 2.438 1.00 96.12 96 TRP A O 1
ATOM 772 N N . CYS A 1 97 ? 1.904 3.388 1.837 1.00 96.06 97 CYS A N 1
ATOM 773 C CA . CYS A 1 97 ? 1.550 3.759 0.473 1.00 96.06 97 CYS A CA 1
ATOM 774 C C . CYS A 1 97 ? 0.487 4.868 0.427 1.00 96.06 97 CYS A C 1
ATOM 776 O O . CYS A 1 97 ? 0.712 5.906 -0.195 1.00 96.06 97 CYS A O 1
ATOM 778 N N . LEU A 1 98 ? -0.605 4.718 1.183 1.00 95.69 98 LEU A N 1
ATOM 779 C CA . LEU A 1 98 ? -1.672 5.721 1.278 1.00 95.69 98 LEU A CA 1
ATOM 780 C C . LEU A 1 98 ? -1.183 7.046 1.864 1.00 95.69 98 LEU A C 1
ATOM 782 O O . LEU A 1 98 ? -1.575 8.107 1.390 1.00 95.69 98 LEU A O 1
ATOM 786 N N . ARG A 1 99 ? -0.279 7.000 2.849 1.00 94.19 99 ARG A N 1
ATOM 787 C CA . ARG A 1 99 ? 0.327 8.204 3.431 1.00 94.19 99 ARG A CA 1
ATOM 788 C C . ARG A 1 99 ? 1.113 9.016 2.404 1.00 94.19 99 ARG A C 1
ATOM 790 O O . ARG A 1 99 ? 1.125 10.241 2.477 1.00 94.19 99 ARG A O 1
ATOM 797 N N . GLU A 1 100 ? 1.840 8.354 1.505 1.00 94.19 100 GLU A N 1
ATOM 798 C CA . GLU A 1 100 ? 2.583 9.050 0.446 1.00 94.19 100 GLU A CA 1
ATOM 799 C C . GLU A 1 100 ? 1.670 9.462 -0.709 1.00 94.19 100 GLU A C 1
ATOM 801 O O . GLU A 1 100 ? 1.850 10.544 -1.260 1.00 94.19 100 GLU A O 1
ATOM 806 N N . LEU A 1 101 ? 0.655 8.659 -1.031 1.00 92.31 101 LEU A N 1
ATOM 807 C CA . LEU A 1 101 ? -0.381 9.023 -1.997 1.00 92.31 101 LEU A CA 1
ATOM 808 C C . LEU A 1 101 ? -1.162 10.268 -1.542 1.00 92.31 101 LEU A C 1
ATOM 810 O O . LEU A 1 101 ? -1.498 11.106 -2.374 1.00 92.31 101 LEU A O 1
ATOM 814 N N . GLY A 1 102 ? -1.366 10.435 -0.230 1.00 88.50 102 GLY A N 1
ATOM 815 C CA . GLY A 1 102 ? -1.985 11.613 0.398 1.00 88.50 102 GLY A CA 1
ATOM 816 C C . GLY A 1 102 ? -1.178 12.896 0.277 1.00 88.50 102 GLY A C 1
ATOM 817 O O . GLY A 1 102 ? -1.652 13.956 0.628 1.00 88.50 102 GLY A O 1
ATOM 818 N N . LEU A 1 103 ? 0.050 12.834 -0.235 1.00 87.19 103 LEU A N 1
ATOM 819 C CA . LEU A 1 103 ? 0.785 14.042 -0.603 1.00 87.19 103 LEU A CA 1
ATOM 820 C C . LEU A 1 103 ? 0.510 14.509 -2.037 1.00 87.19 103 LEU A C 1
ATOM 822 O O . LEU A 1 103 ? 1.116 15.482 -2.480 1.00 87.19 103 LEU A O 1
ATOM 826 N N . SER A 1 104 ? -0.347 13.804 -2.777 1.00 81.50 104 SER A N 1
ATOM 827 C CA . SER A 1 104 ? -0.892 14.301 -4.042 1.00 81.50 104 SER A CA 1
ATOM 828 C C . SER A 1 104 ? -2.120 15.186 -3.784 1.00 81.50 104 SER A C 1
ATOM 830 O O . SER A 1 104 ? -2.682 15.135 -2.695 1.00 81.50 104 SER A O 1
ATOM 832 N N . ASP A 1 105 ? -2.573 15.960 -4.778 1.00 69.81 105 ASP A N 1
ATOM 833 C CA . ASP A 1 105 ? -3.770 16.828 -4.705 1.00 69.81 105 ASP A CA 1
ATOM 834 C C . ASP A 1 105 ? -5.097 16.021 -4.626 1.00 69.81 105 ASP A C 1
ATOM 836 O O . ASP A 1 105 ? -6.036 16.247 -5.392 1.00 69.81 105 ASP A O 1
ATOM 840 N N . ARG A 1 106 ? -5.156 14.983 -3.777 1.00 73.25 106 ARG A N 1
ATOM 841 C CA . ARG A 1 106 ? -6.189 13.928 -3.755 1.00 73.25 106 ARG A CA 1
ATOM 842 C C . ARG A 1 106 ? -6.599 13.487 -2.354 1.00 73.25 106 ARG A C 1
ATOM 844 O O . ARG A 1 106 ? -7.117 12.380 -2.195 1.00 73.25 106 ARG A O 1
ATOM 851 N N . ASP A 1 107 ? -6.422 14.341 -1.353 1.00 75.88 107 ASP A N 1
ATOM 852 C CA . ASP A 1 107 ? -6.773 14.023 0.035 1.00 75.88 107 ASP A CA 1
ATOM 853 C C . ASP A 1 107 ? -8.203 13.487 0.175 1.00 75.88 107 ASP A C 1
ATOM 855 O O . ASP A 1 107 ? -8.403 12.439 0.782 1.00 75.88 107 ASP A O 1
ATOM 859 N N . LEU A 1 108 ? -9.189 14.118 -0.475 1.00 79.00 108 LEU A N 1
ATOM 860 C CA . LEU A 1 108 ? -10.588 13.667 -0.434 1.00 79.00 108 LEU A CA 1
ATOM 861 C C .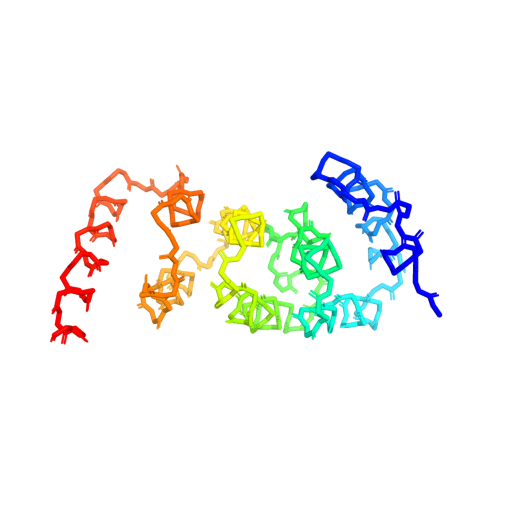 LEU A 1 108 ? -10.785 12.248 -0.986 1.00 79.00 108 LEU A C 1
ATOM 863 O O . LEU A 1 108 ? -11.517 11.456 -0.398 1.00 79.00 108 LEU A O 1
ATOM 867 N N . VAL A 1 109 ? -10.115 11.898 -2.089 1.00 81.81 109 VAL A N 1
ATOM 868 C CA . VAL A 1 109 ? -10.214 10.552 -2.683 1.00 81.81 109 VAL A CA 1
ATOM 869 C C . VAL A 1 109 ? -9.679 9.507 -1.708 1.00 81.81 109 VAL A C 1
ATOM 871 O O . VAL A 1 109 ? -10.263 8.438 -1.553 1.00 81.81 109 VAL A O 1
ATOM 874 N N . ILE A 1 110 ? -8.586 9.827 -1.020 1.00 86.69 110 ILE A N 1
ATOM 875 C CA . ILE A 1 110 ? -7.921 8.910 -0.094 1.00 86.69 110 ILE A CA 1
ATOM 876 C C . ILE A 1 110 ? -8.709 8.787 1.206 1.00 86.69 110 ILE A C 1
ATOM 878 O O . ILE A 1 110 ? -8.845 7.679 1.715 1.00 86.69 110 ILE A O 1
ATOM 882 N N . ILE A 1 111 ? -9.265 9.886 1.721 1.00 89.75 111 ILE A N 1
ATOM 883 C CA . ILE A 1 111 ? -10.144 9.875 2.896 1.00 89.75 111 ILE A CA 1
ATOM 884 C C . ILE A 1 111 ? -11.369 9.000 2.618 1.00 89.75 111 ILE A C 1
ATOM 886 O O . ILE A 1 111 ? -11.589 8.038 3.351 1.00 89.75 111 ILE A O 1
ATOM 890 N N . ASN A 1 112 ? -12.083 9.246 1.514 1.00 91.81 112 ASN A N 1
ATOM 891 C CA . ASN A 1 112 ? -13.258 8.456 1.131 1.00 91.81 112 ASN A CA 1
ATOM 892 C C . ASN A 1 112 ? -12.910 6.968 0.969 1.00 91.81 112 ASN A C 1
ATOM 894 O O . ASN A 1 112 ? -13.651 6.085 1.405 1.00 91.81 112 ASN A O 1
ATOM 898 N N . TRP A 1 113 ? -11.753 6.672 0.369 1.00 95.38 113 TRP A N 1
ATOM 899 C CA . TRP A 1 113 ? -11.284 5.299 0.218 1.00 95.38 113 TRP A CA 1
ATOM 900 C C . TRP A 1 113 ? -10.972 4.637 1.570 1.00 95.38 113 TRP A C 1
ATOM 902 O O . TRP A 1 113 ? -11.341 3.478 1.790 1.00 95.38 113 TRP A O 1
ATOM 912 N N . ILE A 1 114 ? -10.319 5.361 2.491 1.00 94.12 114 ILE A N 1
ATOM 913 C CA . ILE A 1 114 ? -10.019 4.884 3.850 1.00 94.12 114 ILE A CA 1
ATOM 914 C C . ILE A 1 114 ? -11.317 4.602 4.604 1.00 94.12 114 ILE A C 1
ATOM 916 O O . ILE A 1 114 ? -11.428 3.550 5.229 1.00 94.12 114 ILE A O 1
ATOM 920 N N . GLU A 1 115 ? -12.301 5.497 4.530 1.00 94.38 115 GLU A N 1
ATOM 921 C CA . GLU A 1 115 ? -13.607 5.320 5.168 1.00 94.38 115 GLU A CA 1
ATOM 922 C C . GLU A 1 115 ? -14.348 4.090 4.632 1.00 94.38 115 GLU A C 1
ATOM 924 O O . GLU A 1 115 ? -14.885 3.308 5.420 1.00 94.38 115 GLU A O 1
ATOM 929 N N . GLY A 1 116 ? -14.317 3.866 3.314 1.00 95.25 116 GLY A N 1
ATOM 930 C CA . GLY A 1 116 ? -14.922 2.692 2.678 1.00 95.25 116 GLY A CA 1
ATOM 931 C C . GLY A 1 116 ? -14.269 1.359 3.066 1.00 95.25 116 GLY A C 1
ATOM 932 O O . GLY A 1 116 ? -14.931 0.325 3.065 1.00 95.25 116 GLY A O 1
ATOM 933 N N . ASN A 1 117 ? -12.989 1.374 3.455 1.00 95.81 117 ASN A N 1
ATOM 934 C CA . ASN A 1 117 ? -12.227 0.182 3.852 1.00 95.81 117 ASN A CA 1
ATOM 935 C C . ASN A 1 117 ? -11.902 0.144 5.356 1.00 95.81 117 ASN A C 1
ATOM 937 O O . ASN A 1 117 ? -11.089 -0.672 5.799 1.00 95.81 117 ASN A O 1
ATOM 941 N N . ILE A 1 118 ? -12.520 1.016 6.159 1.00 95.00 118 ILE A N 1
ATOM 942 C CA . ILE A 1 118 ? -12.071 1.334 7.523 1.00 95.00 118 ILE A CA 1
ATOM 943 C C . ILE A 1 118 ? -12.021 0.116 8.458 1.00 95.00 118 ILE A C 1
ATOM 945 O O . ILE A 1 118 ? -11.160 0.029 9.337 1.00 95.00 118 ILE A O 1
ATOM 949 N N . THR A 1 119 ? -12.921 -0.847 8.259 1.00 95.25 119 THR A N 1
ATOM 950 C CA . THR A 1 119 ? -13.045 -2.065 9.072 1.00 95.25 119 THR A CA 1
ATOM 951 C C . THR A 1 119 ? -11.987 -3.115 8.741 1.00 95.25 119 THR A C 1
ATOM 953 O O . THR A 1 119 ? -11.680 -3.945 9.593 1.00 95.25 119 THR A O 1
ATOM 956 N N . HIS A 1 120 ? -11.371 -3.053 7.556 1.00 95.00 120 HIS A N 1
ATOM 957 C CA . HIS A 1 120 ? -10.296 -3.966 7.151 1.00 95.00 120 HIS A CA 1
ATOM 958 C C . HIS A 1 120 ? -8.933 -3.571 7.728 1.00 95.00 120 HIS A C 1
ATOM 960 O O . HIS A 1 120 ? -8.064 -4.418 7.929 1.00 95.00 120 HIS A O 1
ATOM 966 N N . PHE A 1 121 ? -8.74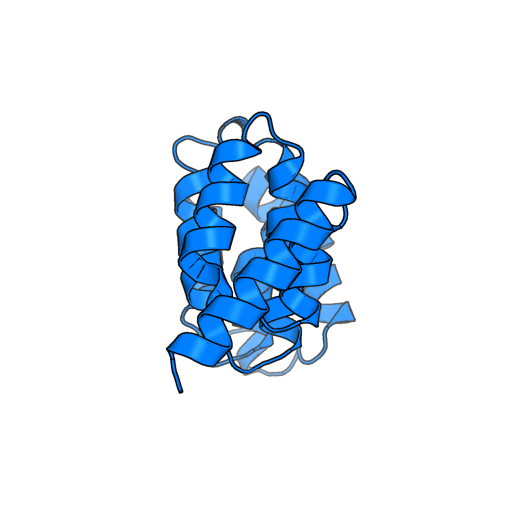1 -2.295 8.063 1.00 93.50 121 PHE A N 1
ATOM 967 C CA . PHE A 1 121 ? -7.513 -1.847 8.702 1.00 93.50 121 PHE A CA 1
ATOM 968 C C . PHE A 1 121 ? -7.357 -2.400 10.122 1.00 93.50 121 PHE A C 1
ATOM 970 O O . PHE A 1 121 ? -8.275 -2.346 10.943 1.00 93.50 121 PHE A O 1
ATOM 977 N N . SER A 1 122 ? -6.136 -2.788 10.479 1.00 93.56 122 SER A N 1
ATOM 978 C CA . SER A 1 122 ? -5.658 -2.830 11.861 1.00 93.56 122 SER A CA 1
ATOM 979 C C . SER A 1 122 ? -5.464 -1.416 12.404 1.00 93.56 122 SER A C 1
ATOM 981 O O . SER A 1 122 ? -5.294 -0.443 11.663 1.00 93.56 122 SER A O 1
ATOM 983 N N . SER A 1 123 ? -5.418 -1.305 13.732 1.00 93.62 123 SER A N 1
ATOM 984 C CA . SER A 1 123 ? -5.129 -0.038 14.411 1.00 93.62 123 SER A CA 1
ATOM 985 C C . SER A 1 123 ? -3.787 0.558 13.971 1.00 93.62 123 SER A C 1
ATOM 987 O O . SER A 1 123 ? -3.656 1.775 13.851 1.00 93.62 123 SER A O 1
ATOM 989 N N . GLU A 1 124 ? -2.790 -0.290 13.706 1.00 94.44 124 GLU A N 1
ATOM 990 C CA . GLU A 1 124 ? -1.477 0.158 13.253 1.00 94.44 124 GLU A CA 1
ATOM 991 C C . GLU A 1 124 ? -1.477 0.572 11.779 1.00 94.44 124 GLU A C 1
ATOM 993 O O . GLU A 1 124 ? -0.973 1.650 11.467 1.00 94.44 124 GLU A O 1
ATOM 998 N N . GLY A 1 125 ? -2.081 -0.225 10.890 1.00 94.12 125 GLY A N 1
ATOM 999 C CA . GLY A 1 125 ? -2.203 0.116 9.470 1.00 94.12 125 GLY A CA 1
ATOM 1000 C C . GLY A 1 125 ? -2.896 1.464 9.263 1.00 94.12 125 GLY A C 1
ATOM 1001 O O . GLY A 1 125 ? -2.360 2.331 8.569 1.00 94.12 125 GLY A O 1
ATOM 1002 N N . LEU A 1 126 ? -4.022 1.689 9.957 1.00 95.81 126 LEU A N 1
ATOM 1003 C CA . LEU A 1 126 ? -4.744 2.963 9.902 1.00 95.81 126 LEU A CA 1
ATOM 1004 C C . LEU A 1 126 ? -3.883 4.122 10.416 1.00 95.81 126 LEU A C 1
ATOM 1006 O O . LEU A 1 126 ? -3.804 5.161 9.768 1.00 95.81 126 LEU A O 1
ATOM 1010 N N . ARG A 1 127 ? -3.191 3.943 11.553 1.00 94.94 127 ARG A N 1
ATOM 1011 C CA . ARG A 1 127 ? -2.298 4.969 12.122 1.00 94.94 127 ARG A CA 1
ATOM 1012 C C . ARG A 1 127 ? -1.207 5.390 11.137 1.00 94.94 127 ARG A C 1
ATOM 1014 O O . ARG A 1 127 ? -0.855 6.565 11.102 1.00 94.94 127 ARG A O 1
ATOM 1021 N N . TYR A 1 128 ? -0.659 4.451 10.366 1.00 92.88 128 TYR A N 1
ATOM 1022 C CA . TYR A 1 128 ? 0.329 4.764 9.334 1.00 92.88 128 TYR A CA 1
ATOM 1023 C C . TYR A 1 128 ? -0.284 5.556 8.175 1.00 92.88 128 TYR A C 1
ATOM 1025 O O . TYR A 1 128 ? 0.314 6.561 7.786 1.00 92.88 128 TYR A O 1
ATOM 1033 N N . ALA A 1 129 ? -1.460 5.143 7.687 1.00 93.75 129 ALA A N 1
ATOM 1034 C CA . ALA A 1 129 ? -2.173 5.794 6.583 1.00 93.75 129 ALA A CA 1
ATOM 1035 C C . ALA A 1 129 ? -2.443 7.277 6.861 1.00 93.75 129 ALA A C 1
ATOM 1037 O O . ALA A 1 129 ? -2.098 8.139 6.060 1.00 93.75 129 ALA A O 1
ATOM 1038 N N . ILE A 1 130 ? -2.975 7.580 8.045 1.00 94.00 130 ILE A N 1
ATOM 1039 C CA . ILE A 1 130 ? -3.430 8.931 8.405 1.00 94.00 130 ILE A CA 1
ATOM 1040 C C . ILE A 1 130 ? -2.345 9.784 9.075 1.00 94.00 130 ILE A C 1
ATOM 1042 O O . ILE A 1 130 ? -2.631 10.879 9.547 1.00 94.00 130 ILE A O 1
ATOM 1046 N N . LYS A 1 131 ? -1.092 9.309 9.150 1.00 93.12 131 LYS A N 1
ATOM 1047 C CA . LYS A 1 131 ? -0.021 9.955 9.937 1.00 93.12 131 LYS A CA 1
ATOM 1048 C C . LYS A 1 131 ? 0.209 11.428 9.570 1.00 93.12 131 LYS A C 1
ATOM 1050 O O . LYS A 1 131 ? 0.604 12.202 10.437 1.00 93.12 131 LYS A O 1
ATOM 1055 N N . LYS A 1 132 ? 0.018 11.788 8.297 1.00 89.88 132 LYS A N 1
ATOM 1056 C CA . LYS A 1 132 ? 0.236 13.150 7.779 1.00 89.88 132 LYS A CA 1
ATOM 1057 C C . LYS A 1 132 ? -1.037 14.009 7.753 1.00 89.88 132 LYS A C 1
ATOM 1059 O O . LYS A 1 132 ? -0.946 15.181 7.416 1.00 89.88 132 LYS A O 1
ATOM 1064 N N . PHE A 1 133 ? -2.197 13.460 8.117 1.00 90.31 133 PHE A N 1
ATOM 1065 C CA . PHE A 1 133 ? -3.452 14.214 8.156 1.00 90.31 133 PHE A CA 1
ATOM 1066 C C . PHE A 1 133 ? -3.519 15.149 9.372 1.00 90.31 133 PHE A C 1
ATOM 1068 O O . PHE A 1 133 ? -2.858 14.879 10.383 1.00 90.31 133 PHE A O 1
ATOM 1075 N N . PRO A 1 134 ? -4.350 16.208 9.325 1.00 91.69 134 PRO A N 1
ATOM 1076 C CA . PRO A 1 134 ? -4.649 17.033 10.492 1.00 91.69 134 PRO A CA 1
ATOM 1077 C C . PRO A 1 134 ? -5.095 16.190 11.693 1.00 91.69 134 PRO A C 1
ATOM 1079 O O . PRO A 1 134 ? -5.795 15.186 11.540 1.00 91.69 134 PRO A O 1
ATOM 1082 N N . LEU A 1 135 ? -4.697 16.594 12.903 1.00 93.25 135 LEU A N 1
ATOM 1083 C CA . LEU A 1 135 ? -4.931 15.809 14.123 1.00 93.25 135 LEU A CA 1
ATOM 1084 C C . LEU A 1 135 ? -6.416 15.522 14.380 1.00 93.25 135 LEU A C 1
ATOM 1086 O O . LEU A 1 135 ? -6.744 14.437 14.862 1.00 93.25 135 LEU A O 1
ATOM 1090 N N . ASP A 1 136 ? -7.301 16.457 14.044 1.00 94.56 136 ASP A N 1
ATOM 1091 C CA . ASP A 1 136 ? -8.742 16.290 14.239 1.00 94.56 136 ASP A CA 1
ATOM 1092 C C . ASP A 1 136 ? -9.311 15.222 13.306 1.00 94.56 136 ASP A C 1
ATOM 1094 O O . ASP A 1 136 ? -9.993 14.306 13.769 1.00 94.56 136 ASP A O 1
ATOM 1098 N N . LEU A 1 137 ? -8.901 15.230 12.035 1.00 92.75 137 LEU A N 1
ATOM 1099 C CA . LEU A 1 137 ? -9.270 14.191 11.077 1.00 92.75 137 LEU A CA 1
ATOM 1100 C C . LEU A 1 137 ? -8.730 12.815 11.496 1.00 92.75 137 LEU A C 1
ATOM 1102 O O . LEU A 1 137 ? -9.424 11.803 11.392 1.00 92.75 137 LEU A O 1
ATOM 1106 N N . GLN A 1 138 ? -7.511 12.757 12.045 1.00 94.25 138 GLN A N 1
ATOM 1107 C CA . GLN A 1 138 ? -6.981 11.500 12.576 1.00 94.25 138 GLN A CA 1
ATOM 1108 C C . GLN A 1 138 ? -7.832 10.941 13.724 1.00 94.25 138 GLN A C 1
ATOM 1110 O O . GLN A 1 138 ? -7.988 9.722 13.833 1.00 94.25 138 GLN A O 1
ATOM 1115 N N . LYS A 1 139 ? -8.339 11.804 14.615 1.00 96.12 139 LYS A N 1
ATOM 1116 C CA . LYS A 1 139 ? -9.222 11.398 15.719 1.00 96.12 139 LYS A CA 1
ATOM 1117 C C . LYS A 1 139 ? -10.569 10.918 15.183 1.00 96.12 139 LYS A C 1
ATOM 1119 O O . LYS A 1 139 ? -10.996 9.834 15.577 1.00 96.12 139 LYS A O 1
ATOM 1124 N N . GLN A 1 140 ? -11.164 11.663 14.250 1.00 96.19 140 GLN A N 1
ATOM 1125 C CA . GLN A 1 140 ? -12.433 11.314 13.607 1.00 96.19 140 GLN A CA 1
ATOM 1126 C C . GLN A 1 140 ? -12.372 9.929 12.950 1.00 96.19 140 GLN A C 1
ATOM 1128 O O . GLN A 1 140 ? -13.172 9.060 13.281 1.00 96.19 140 GLN A O 1
ATOM 1133 N N . LEU A 1 141 ? -11.362 9.661 12.114 1.00 95.69 141 LEU A N 1
ATOM 1134 C CA . LEU A 1 141 ? -11.222 8.363 11.436 1.00 95.69 141 LEU A CA 1
ATOM 1135 C C . LEU A 1 141 ? -11.005 7.196 12.415 1.00 95.69 141 LEU A C 1
ATOM 1137 O O . LEU A 1 141 ? -11.501 6.088 12.200 1.00 95.69 141 LEU A O 1
ATOM 1141 N N . LYS A 1 142 ? -10.286 7.424 13.523 1.00 95.94 142 LYS A N 1
ATOM 1142 C CA . LYS A 1 142 ? -10.107 6.406 14.574 1.00 95.94 142 LYS A CA 1
ATOM 1143 C C . LYS A 1 142 ? -11.412 6.105 15.312 1.00 95.94 142 LYS A C 1
ATOM 1145 O O . LYS A 1 142 ? -11.674 4.934 15.581 1.00 95.94 142 LYS A O 1
ATOM 1150 N N . GLN A 1 143 ? -12.202 7.128 15.640 1.00 96.31 143 GLN A N 1
ATOM 1151 C CA . GLN A 1 143 ? -13.518 6.972 16.271 1.00 96.31 143 GLN A CA 1
ATOM 1152 C C . GLN A 1 143 ? -14.488 6.255 15.330 1.00 96.31 143 GLN A C 1
ATOM 1154 O O . GLN A 1 143 ? -15.045 5.224 15.702 1.00 96.31 143 GLN A O 1
ATOM 1159 N N . TYR A 1 144 ? -14.558 6.702 14.076 1.00 95.75 144 TYR A N 1
ATOM 1160 C CA . TYR A 1 144 ? -15.371 6.084 13.032 1.00 95.75 144 TYR A CA 1
ATOM 1161 C C . TYR A 1 144 ? -15.065 4.589 12.865 1.00 95.75 144 TYR A C 1
ATOM 1163 O O . TYR A 1 144 ? -15.971 3.756 12.814 1.00 95.75 144 TYR A O 1
ATOM 1171 N N . ARG A 1 145 ? -13.779 4.202 12.883 1.00 95.50 145 ARG A N 1
ATOM 1172 C CA . ARG A 1 145 ? -13.384 2.784 12.876 1.00 95.50 145 ARG A CA 1
ATOM 1173 C C . ARG A 1 145 ? -13.950 2.014 14.071 1.00 95.50 145 ARG A C 1
ATOM 1175 O O . ARG A 1 145 ? -14.421 0.892 13.901 1.00 95.50 145 ARG A O 1
ATOM 1182 N N . GLN A 1 146 ? -13.861 2.570 15.280 1.00 94.88 146 GLN A N 1
ATOM 1183 C CA . GLN A 1 146 ? -14.356 1.906 16.491 1.00 94.88 146 GLN A CA 1
ATOM 1184 C C . GLN A 1 146 ? -15.872 1.709 16.451 1.00 94.88 146 GLN A C 1
ATOM 1186 O O . GLN A 1 146 ? -16.351 0.647 16.839 1.00 94.88 146 GLN A O 1
ATOM 1191 N N . GLU A 1 147 ? -16.612 2.702 15.967 1.00 95.44 147 GLU A N 1
ATOM 1192 C CA . GLU A 1 147 ? -18.064 2.628 15.790 1.00 95.44 147 GLU A CA 1
ATOM 1193 C C . GLU A 1 147 ? -18.439 1.538 14.784 1.00 95.44 147 GLU A C 1
ATOM 1195 O O . GLU A 1 147 ? -19.219 0.644 15.109 1.00 95.44 147 GLU A O 1
ATOM 1200 N N . LYS A 1 148 ? -17.806 1.524 13.604 1.00 94.94 148 LYS A N 1
ATOM 1201 C CA . LYS A 1 148 ? -18.079 0.511 12.573 1.00 94.94 148 LYS A CA 1
ATOM 1202 C C . LYS A 1 148 ? -17.749 -0.910 13.018 1.00 94.94 148 LYS A C 1
ATOM 1204 O O . LYS A 1 148 ? -18.518 -1.820 12.730 1.00 94.94 148 LYS A O 1
ATOM 1209 N N . LEU A 1 149 ? -16.652 -1.108 13.750 1.00 92.19 149 LEU A N 1
ATOM 1210 C CA . LEU A 1 149 ? -16.306 -2.423 14.300 1.00 92.19 149 LEU A CA 1
ATOM 1211 C C . LEU A 1 149 ? -17.294 -2.901 15.375 1.00 92.19 149 LEU A C 1
ATOM 1213 O O . LEU A 1 149 ? -17.434 -4.107 15.558 1.00 92.19 149 LEU A O 1
ATOM 1217 N N . LYS A 1 150 ? -17.962 -1.988 16.095 1.00 91.56 150 LYS A N 1
ATOM 1218 C CA . LYS A 1 150 ? -19.028 -2.343 17.046 1.00 91.56 150 LYS A CA 1
ATOM 1219 C C . LYS A 1 150 ? -20.319 -2.723 16.327 1.00 91.56 150 LYS A C 1
ATOM 1221 O O . LYS A 1 150 ? -20.939 -3.689 16.728 1.00 91.56 150 LYS A O 1
ATOM 1226 N N . SER A 1 151 ? -20.693 -2.009 15.264 1.00 87.69 151 SER A N 1
ATOM 1227 C CA . SER A 1 151 ? -21.912 -2.294 14.489 1.00 87.69 151 SER A CA 1
ATOM 1228 C C . SER A 1 151 ? -21.859 -3.589 13.666 1.00 87.69 151 SER A C 1
ATOM 1230 O O . SER A 1 151 ? -22.884 -4.009 13.145 1.00 87.69 151 SER A O 1
ATOM 1232 N N . GLN A 1 152 ? -20.677 -4.189 13.494 1.00 80.06 152 GLN A N 1
ATOM 1233 C CA . GLN A 1 152 ? -20.490 -5.467 12.792 1.00 80.06 152 GLN A CA 1
ATOM 1234 C C . GLN A 1 152 ? -20.527 -6.693 13.720 1.00 80.06 152 GLN A C 1
ATOM 1236 O O . GLN A 1 152 ? -20.421 -7.816 13.227 1.00 80.06 152 GLN A O 1
ATOM 1241 N N . LYS A 1 153 ? -20.617 -6.481 15.036 1.00 62.75 153 LYS A N 1
ATOM 1242 C CA . LYS A 1 153 ? -20.748 -7.530 16.052 1.00 62.75 153 LYS A CA 1
ATOM 1243 C C . LYS A 1 153 ? -22.190 -7.637 16.513 1.00 62.75 153 LYS A C 1
ATOM 1245 O O . LYS A 1 153 ? -22.591 -8.779 16.809 1.00 62.75 153 LYS A O 1
#

Sequence (153 aa):
MTLFDEGYIKEWNTCDWFCVKVLNPLIKQQGRDCAVAVMQWCEAENLWRKRASVVSFVNIAKHGDKNFPSFTPMLLDTCGVVVRSSERFAQTGVGWCLRELGLSDRDLVIINWIEGNITHFSSEGLRYAIKKFPLDLQKQLKQYRQEKLKSQK

Foldseek 3Di:
DDCLVVVVDPDDVSLLCCLDPPLLVVCLVVDDVSLLVQLVLCPPPRLSSVLSNQSSCLVPLLVPCVSDPPRNVSNLVSLLSQLQDPDPSSLLSSLSSLLSNCNHPQVVVSLVSCLVCVQSHDPNSLCSNCVPPDPVSSVVSVVSSVVVNVVVD

pLDDT: mean 94.01, std 5.58, range [62.75, 98.5]

Radius of gyration: 15.11 Å; chains: 1; bounding box: 38×37×35 Å